Protein AF-A0A7R9WA68-F1 (afdb_monomer_lite)

Organism: NCBI:txid2749911

pLDDT: mean 94.79, std 5.15, range [64.56, 98.69]

Sequence (111 aa):
MFIGKEPFFLDGSDLKMKLVPALPNWLFKDEGLDPQYDEDENLIVSFKLFASIIVTYHNPSGSDLFDEAPKSYKVTMDDGSVESVDGSEIPSDLAKKIRKIYGVKSIDAYF

Structure (mmCIF, N/CA/C/O backbone):
data_AF-A0A7R9WA68-F1
#
_entry.id   AF-A0A7R9WA68-F1
#
loop_
_atom_site.group_PDB
_atom_site.id
_atom_site.type_symbol
_atom_site.label_atom_id
_atom_site.label_alt_id
_atom_site.label_comp_id
_atom_site.label_asym_id
_atom_site.label_entity_id
_atom_site.label_seq_id
_atom_site.pdbx_PDB_ins_code
_atom_site.Cartn_x
_atom_site.Cartn_y
_atom_site.Cartn_z
_atom_site.occupancy
_atom_site.B_iso_or_equiv
_atom_site.auth_seq_id
_atom_site.auth_comp_id
_atom_site.auth_asym_id
_atom_site.auth_atom_id
_atom_site.pdbx_PDB_model_num
ATOM 1 N N . MET A 1 1 ? 2.901 -12.390 1.263 1.00 84.25 1 MET A N 1
ATOM 2 C CA . MET A 1 1 ? 3.872 -11.855 0.290 1.00 84.25 1 MET A CA 1
ATOM 3 C C . MET A 1 1 ? 3.592 -10.386 0.018 1.00 84.25 1 MET A C 1
ATOM 5 O O . MET A 1 1 ? 4.347 -9.579 0.518 1.00 84.25 1 MET A O 1
ATOM 9 N N . PHE A 1 2 ? 2.483 -10.023 -0.637 1.00 94.06 2 PHE A N 1
ATOM 10 C CA . PHE A 1 2 ? 2.159 -8.619 -0.942 1.00 94.06 2 PHE A CA 1
ATOM 11 C C . PHE A 1 2 ? 1.889 -7.744 0.290 1.00 94.06 2 PHE A C 1
ATOM 13 O O . PHE A 1 2 ? 2.396 -6.638 0.373 1.00 94.06 2 PHE A O 1
ATOM 20 N N . ILE A 1 3 ? 1.116 -8.236 1.261 1.00 95.06 3 ILE A N 1
ATOM 21 C CA . ILE A 1 3 ? 0.606 -7.410 2.373 1.00 95.06 3 ILE A CA 1
ATOM 22 C C . ILE A 1 3 ? 1.588 -7.318 3.565 1.00 95.06 3 ILE A C 1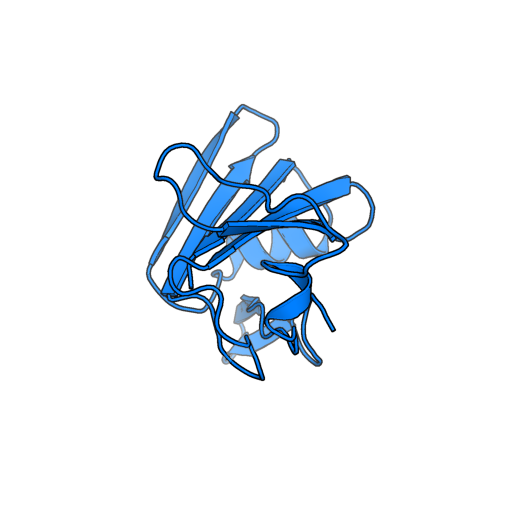
ATOM 24 O O . ILE A 1 3 ? 1.549 -6.365 4.337 1.00 95.06 3 ILE A O 1
ATOM 28 N N . GLY A 1 4 ? 2.467 -8.309 3.720 1.00 93.06 4 GLY A N 1
ATOM 29 C CA . GLY A 1 4 ? 3.277 -8.507 4.930 1.00 93.06 4 GLY A CA 1
ATOM 30 C C . GLY A 1 4 ? 2.613 -9.391 5.989 1.00 93.06 4 GLY A C 1
ATOM 31 O O . GLY A 1 4 ? 1.485 -9.855 5.808 1.00 93.06 4 GLY A O 1
ATOM 32 N N . LYS A 1 5 ? 3.348 -9.696 7.069 1.00 90.38 5 LYS A N 1
ATOM 33 C CA . LYS A 1 5 ? 2.915 -10.633 8.130 1.00 90.38 5 LYS A CA 1
ATOM 34 C C . LYS A 1 5 ? 1.891 -10.021 9.089 1.00 90.38 5 LYS A C 1
ATOM 36 O O . LYS A 1 5 ? 0.905 -10.670 9.416 1.00 90.38 5 LYS A O 1
ATOM 41 N N . GLU A 1 6 ? 2.120 -8.780 9.510 1.00 93.00 6 GLU A N 1
ATOM 42 C CA . GLU A 1 6 ? 1.298 -8.073 10.500 1.00 93.00 6 GLU A CA 1
ATOM 43 C C . GLU A 1 6 ? 0.915 -6.687 9.967 1.00 93.00 6 GLU A C 1
ATOM 45 O O . GLU A 1 6 ? 1.460 -5.672 10.405 1.00 93.00 6 GLU A O 1
ATOM 50 N N . PRO A 1 7 ? 0.004 -6.622 8.977 1.00 95.25 7 PRO A N 1
ATOM 51 C CA . PRO A 1 7 ? -0.347 -5.354 8.352 1.00 95.25 7 PRO A CA 1
ATOM 52 C C . PRO A 1 7 ? -1.103 -4.420 9.289 1.00 95.25 7 PRO A C 1
ATOM 54 O O . PRO A 1 7 ? -1.074 -3.220 9.076 1.00 95.25 7 PRO A O 1
ATOM 57 N N . PHE A 1 8 ? -1.770 -4.951 10.316 1.00 97.31 8 PHE A N 1
ATOM 58 C CA . PHE A 1 8 ? -2.477 -4.173 11.329 1.00 97.31 8 PHE A CA 1
ATOM 59 C C . PHE A 1 8 ? -1.850 -4.416 12.692 1.00 97.31 8 PHE A C 1
ATOM 61 O O . PHE A 1 8 ? -1.685 -5.566 13.096 1.00 97.31 8 PHE A O 1
ATOM 68 N N . PHE A 1 9 ? -1.572 -3.341 13.417 1.00 96.81 9 PHE A N 1
ATOM 69 C CA . PHE A 1 9 ? -0.945 -3.400 14.732 1.00 96.81 9 PHE A CA 1
ATOM 70 C C . PHE A 1 9 ? -1.478 -2.284 15.630 1.00 96.81 9 PHE A C 1
ATOM 72 O O . PHE A 1 9 ? -2.110 -1.337 15.160 1.00 96.81 9 PHE A O 1
ATOM 79 N N . LEU A 1 10 ? -1.269 -2.433 16.936 1.00 96.75 10 LEU A N 1
ATOM 80 C CA . LEU A 1 10 ? -1.613 -1.408 17.913 1.00 96.75 10 LEU A CA 1
ATOM 81 C C . LEU A 1 10 ? -0.367 -0.603 18.263 1.00 96.75 10 LEU A C 1
ATOM 83 O O . LEU A 1 10 ? 0.652 -1.175 18.646 1.00 96.75 10 LEU A O 1
ATOM 87 N N . ASP A 1 11 ? -0.484 0.713 18.165 1.00 94.75 11 ASP A N 1
ATOM 88 C CA . ASP A 1 11 ? 0.446 1.670 18.751 1.00 94.75 11 ASP A CA 1
ATOM 89 C C . ASP A 1 11 ? -0.277 2.355 19.918 1.00 94.75 11 ASP A C 1
ATOM 91 O O . ASP A 1 11 ? -1.156 3.199 19.732 1.00 94.75 11 ASP A O 1
ATOM 95 N N . GLY A 1 12 ? -0.029 1.867 21.135 1.00 94.31 12 GLY A N 1
ATOM 96 C CA . GLY A 1 12 ? -0.864 2.185 22.293 1.00 94.31 12 GLY A CA 1
ATOM 97 C C . GLY A 1 12 ? -2.303 1.689 22.103 1.00 94.31 12 GLY A C 1
ATOM 98 O O . GLY A 1 12 ? -2.550 0.485 22.023 1.00 94.31 12 GLY A O 1
ATOM 99 N N . SER A 1 13 ? -3.261 2.617 22.051 1.00 92.94 13 SER A N 1
ATOM 100 C CA . SER A 1 13 ? -4.677 2.327 21.775 1.00 92.94 13 SER A CA 1
ATOM 101 C C . SER A 1 13 ? -5.070 2.493 20.304 1.00 92.94 13 SER A C 1
ATOM 103 O O . SER A 1 13 ? -6.216 2.210 19.946 1.00 92.94 13 SER A O 1
ATOM 105 N N . ASP A 1 14 ? -4.156 2.966 19.456 1.00 96.31 14 ASP A N 1
ATOM 106 C CA . ASP A 1 14 ? -4.446 3.268 18.062 1.00 96.31 14 ASP A CA 1
ATOM 107 C C . ASP A 1 14 ? -4.148 2.087 17.148 1.00 96.31 14 ASP A C 1
ATOM 109 O O . ASP A 1 14 ? -3.041 1.557 17.103 1.00 96.31 14 ASP A O 1
ATOM 113 N N . LEU A 1 15 ? -5.165 1.680 16.388 1.00 97.50 15 LEU A N 1
ATOM 114 C CA . LEU A 1 15 ? -5.031 0.658 15.358 1.00 97.50 15 LEU A CA 1
ATOM 115 C C . LEU A 1 15 ? -4.388 1.277 14.124 1.00 97.50 15 LEU A C 1
ATOM 117 O O . LEU A 1 15 ? -5.083 1.932 13.362 1.00 97.50 15 LEU A O 1
ATOM 121 N N . LYS A 1 16 ? -3.113 1.018 13.874 1.00 98.12 16 LYS A N 1
ATOM 122 C CA . LYS A 1 16 ? -2.432 1.457 12.654 1.00 98.12 16 LYS A CA 1
ATOM 123 C C . LYS A 1 16 ? -2.357 0.341 11.623 1.00 98.12 16 LYS A C 1
ATOM 125 O O . LYS A 1 16 ? -2.577 -0.836 11.931 1.00 98.12 16 LYS A O 1
ATOM 130 N N . MET A 1 17 ? -2.049 0.725 10.389 1.00 97.88 17 MET A N 1
ATOM 131 C CA . MET A 1 17 ? -1.764 -0.211 9.310 1.00 97.88 17 MET A CA 1
ATOM 132 C C . MET A 1 17 ? -0.444 0.129 8.622 1.00 97.88 17 MET A C 1
ATOM 134 O O . MET A 1 17 ? -0.119 1.295 8.452 1.00 97.88 17 MET A O 1
ATOM 138 N N . LYS A 1 18 ? 0.309 -0.882 8.194 1.00 97.50 18 LYS A N 1
ATOM 139 C CA . LYS A 1 18 ? 1.472 -0.720 7.315 1.00 97.50 18 LYS A CA 1
ATOM 140 C C . LYS A 1 18 ? 1.559 -1.885 6.343 1.00 97.50 18 LYS A C 1
ATOM 142 O O . LYS A 1 18 ? 1.230 -3.014 6.701 1.00 97.50 18 LYS A O 1
ATOM 147 N N . LEU A 1 19 ? 2.003 -1.619 5.123 1.00 97.38 19 LEU A N 1
ATOM 148 C CA . LEU A 1 19 ? 2.275 -2.662 4.141 1.00 97.38 19 LEU A CA 1
ATOM 149 C C . LEU A 1 19 ? 3.772 -2.945 4.145 1.00 97.38 19 LEU A C 1
ATOM 151 O O . LEU A 1 19 ? 4.569 -2.038 3.963 1.00 97.38 19 LEU A O 1
ATOM 155 N N . VAL A 1 20 ? 4.148 -4.195 4.405 1.00 96.56 20 VAL A N 1
ATOM 156 C CA . VAL A 1 20 ? 5.557 -4.617 4.451 1.00 96.56 20 VAL A CA 1
ATOM 157 C C . VAL A 1 20 ? 5.699 -5.857 3.573 1.00 96.56 20 VAL A C 1
ATOM 159 O O . VAL A 1 20 ? 5.615 -6.984 4.076 1.00 96.56 20 VAL A O 1
ATOM 162 N N . PRO A 1 21 ? 5.745 -5.682 2.241 1.00 95.94 21 PRO A N 1
ATOM 163 C CA . PRO A 1 21 ? 5.852 -6.792 1.314 1.00 95.94 21 PRO A CA 1
ATOM 164 C C . PRO A 1 21 ? 7.128 -7.618 1.488 1.00 95.94 21 PRO A C 1
ATOM 166 O O . PRO A 1 21 ? 8.110 -7.214 2.099 1.00 95.94 21 PRO A O 1
ATOM 169 N N . ALA A 1 22 ? 7.095 -8.797 0.876 1.00 95.19 22 ALA A N 1
ATOM 170 C CA . ALA A 1 22 ? 8.275 -9.580 0.546 1.00 95.19 22 ALA A CA 1
ATOM 171 C C . ALA A 1 22 ? 8.229 -9.914 -0.952 1.00 95.19 22 ALA A C 1
ATOM 173 O O . ALA A 1 22 ? 7.998 -11.067 -1.323 1.00 95.19 22 ALA A O 1
ATOM 174 N N . LEU A 1 23 ? 8.312 -8.883 -1.800 1.00 94.50 23 LEU A N 1
ATOM 175 C CA . LEU A 1 23 ? 8.173 -9.011 -3.252 1.00 94.50 23 LEU A CA 1
ATOM 176 C C . LEU A 1 23 ? 9.541 -8.958 -3.935 1.00 94.50 23 LEU A C 1
ATOM 178 O O . LEU A 1 23 ? 10.256 -7.978 -3.760 1.00 94.50 23 LEU A O 1
ATOM 182 N N . PRO A 1 24 ? 9.899 -9.972 -4.728 1.00 94.19 24 PRO A N 1
ATOM 183 C CA . PRO A 1 24 ? 11.107 -9.926 -5.535 1.00 94.19 24 PRO A CA 1
ATOM 184 C C . PRO A 1 24 ? 10.930 -9.027 -6.772 1.00 94.19 24 PRO A C 1
ATOM 186 O O . PRO A 1 24 ? 9.818 -8.843 -7.274 1.00 94.19 24 PRO A O 1
ATOM 189 N N . ASN A 1 25 ? 12.040 -8.517 -7.298 1.00 93.25 25 ASN A N 1
ATOM 190 C CA . ASN A 1 25 ? 12.113 -7.596 -8.431 1.00 93.25 25 ASN A CA 1
ATOM 191 C C . ASN A 1 25 ? 11.464 -8.125 -9.721 1.00 93.25 25 ASN A C 1
ATOM 193 O O . ASN A 1 25 ? 10.901 -7.341 -10.482 1.00 93.25 25 ASN A O 1
ATOM 197 N N . TRP A 1 26 ? 11.477 -9.440 -9.950 1.00 91.50 26 TRP A N 1
ATOM 198 C CA . TRP A 1 26 ? 10.913 -10.061 -11.151 1.00 91.50 26 TRP A CA 1
ATOM 199 C C . TRP A 1 26 ? 9.388 -9.912 -11.242 1.00 91.50 26 TRP A C 1
ATOM 201 O O . TRP A 1 26 ? 8.822 -10.020 -12.321 1.00 91.50 26 TRP A O 1
ATOM 211 N N . LEU A 1 27 ? 8.700 -9.570 -10.144 1.00 90.81 27 LEU A N 1
ATOM 212 C CA . LEU A 1 27 ? 7.287 -9.172 -10.213 1.00 90.81 27 LEU A CA 1
ATOM 213 C C . LEU A 1 27 ? 7.069 -7.796 -10.860 1.00 90.81 27 LEU A C 1
ATOM 215 O O . LEU A 1 27 ? 5.937 -7.477 -11.213 1.00 90.81 27 LEU A O 1
ATOM 219 N N . PHE A 1 28 ? 8.125 -6.995 -10.999 1.00 90.38 28 PHE A N 1
ATOM 220 C CA . PHE A 1 28 ? 8.094 -5.685 -11.645 1.00 90.38 28 PHE A CA 1
ATOM 221 C C . PHE A 1 28 ? 8.749 -5.715 -13.030 1.00 90.38 28 PHE A C 1
ATOM 223 O O . PHE A 1 28 ? 8.234 -5.107 -13.963 1.00 90.38 28 PHE A O 1
ATOM 230 N N . LYS A 1 29 ? 9.893 -6.398 -13.166 1.00 84.25 29 LYS A N 1
ATOM 231 C CA . LYS A 1 29 ? 10.684 -6.493 -14.403 1.00 84.25 29 LYS A CA 1
ATOM 232 C C . LYS A 1 29 ? 11.151 -7.938 -14.590 1.00 84.25 29 LYS A C 1
ATOM 234 O O . LYS A 1 29 ? 12.113 -8.342 -13.944 1.00 84.25 29 LYS A O 1
ATOM 239 N N . ASP A 1 30 ? 10.502 -8.697 -15.468 1.00 80.44 30 ASP A N 1
ATOM 240 C CA . ASP A 1 30 ? 10.947 -10.040 -15.869 1.00 80.44 30 ASP A CA 1
ATOM 241 C C . ASP A 1 30 ? 10.810 -10.225 -17.383 1.00 80.44 30 ASP A C 1
ATOM 243 O O . ASP A 1 30 ? 9.929 -9.638 -18.004 1.00 80.44 30 ASP A O 1
ATOM 247 N N . GLU A 1 31 ? 11.656 -11.060 -17.989 1.00 64.56 31 GLU A N 1
ATOM 248 C CA . GLU A 1 31 ? 11.693 -11.266 -19.449 1.00 64.56 31 GLU A CA 1
ATOM 249 C C . GLU A 1 31 ? 10.423 -11.947 -20.005 1.00 64.56 31 GLU A C 1
ATOM 251 O O . GLU A 1 31 ? 10.231 -12.003 -21.220 1.00 64.56 31 GLU A O 1
ATOM 256 N N . GLY A 1 32 ? 9.536 -12.443 -19.134 1.00 72.75 32 GLY A N 1
ATOM 257 C CA . GLY A 1 32 ? 8.244 -13.036 -19.495 1.00 72.75 32 GLY A CA 1
ATOM 258 C C . GLY A 1 32 ? 7.010 -12.229 -19.080 1.00 72.75 32 GLY A C 1
ATOM 259 O O . GLY A 1 32 ? 5.891 -12.682 -19.334 1.00 72.75 32 GLY A O 1
ATOM 260 N N . LEU A 1 33 ? 7.183 -11.077 -18.429 1.00 76.19 33 LEU A N 1
ATOM 261 C CA . LEU A 1 33 ? 6.091 -10.218 -17.975 1.00 76.19 33 LEU A CA 1
ATOM 262 C C . LEU A 1 33 ? 6.270 -8.823 -18.558 1.00 76.19 33 LEU A C 1
ATOM 264 O O . LEU A 1 33 ? 7.310 -8.206 -18.356 1.00 76.19 33 LEU A O 1
AT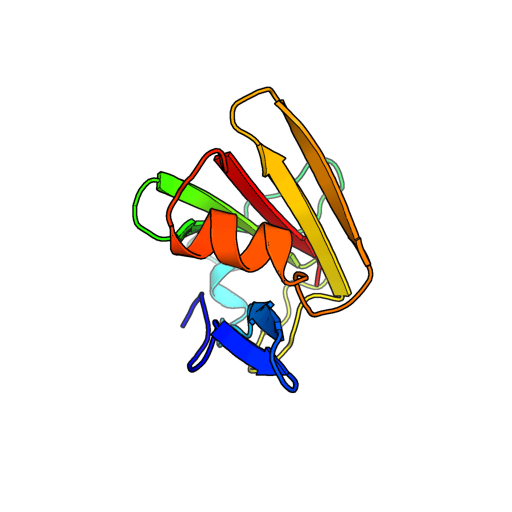OM 268 N N . ASP A 1 34 ? 5.237 -8.311 -19.226 1.00 85.81 34 ASP A N 1
ATOM 269 C CA . ASP A 1 34 ? 5.217 -6.912 -19.645 1.00 85.81 34 ASP A CA 1
ATOM 270 C C . ASP A 1 34 ? 5.199 -6.024 -18.390 1.00 85.81 34 ASP A C 1
ATOM 272 O O . ASP A 1 34 ? 4.217 -6.066 -17.632 1.00 85.81 34 ASP A O 1
ATOM 276 N N . PRO A 1 35 ? 6.262 -5.236 -18.134 1.00 90.50 35 PRO A N 1
ATOM 277 C CA . PRO A 1 35 ? 6.304 -4.358 -16.979 1.00 90.50 35 PRO A CA 1
ATOM 278 C C . PRO A 1 35 ? 5.172 -3.339 -17.066 1.00 90.50 35 PRO A C 1
ATOM 280 O O . PRO A 1 35 ? 4.892 -2.785 -18.132 1.00 90.50 35 PRO A O 1
ATOM 283 N N . GLN A 1 36 ? 4.521 -3.081 -15.936 1.00 93.94 36 GLN A N 1
ATOM 284 C CA . GLN A 1 36 ? 3.510 -2.037 -15.846 1.00 93.94 36 GLN A CA 1
ATOM 285 C C . GLN A 1 36 ? 4.129 -0.776 -15.273 1.00 93.94 36 GLN A C 1
ATOM 287 O O . GLN A 1 36 ? 4.968 -0.846 -14.374 1.00 93.94 36 GLN A O 1
ATOM 292 N N . TYR A 1 37 ? 3.677 0.363 -15.785 1.00 95.00 37 TYR A N 1
ATOM 293 C CA . TYR A 1 37 ? 4.154 1.675 -15.386 1.00 95.00 37 TYR A CA 1
ATOM 294 C C . TYR A 1 37 ? 2.984 2.569 -14.987 1.00 95.00 37 TYR A C 1
ATOM 296 O O . TYR A 1 37 ? 1.896 2.458 -15.561 1.00 95.00 37 TYR A O 1
ATOM 304 N N . ASP A 1 38 ? 3.206 3.443 -14.010 1.00 94.19 38 ASP A N 1
ATOM 305 C CA . ASP A 1 38 ? 2.317 4.576 -13.763 1.00 94.19 38 ASP A CA 1
ATOM 306 C C . ASP A 1 38 ? 2.605 5.742 -14.731 1.00 94.19 38 ASP A C 1
ATOM 308 O O . ASP A 1 38 ? 3.400 5.628 -15.666 1.00 94.19 38 ASP A O 1
ATOM 312 N N . GLU A 1 39 ? 1.917 6.867 -14.531 1.00 93.00 39 GLU A N 1
ATOM 313 C CA . GLU A 1 39 ? 2.072 8.079 -15.346 1.00 93.00 39 GLU A CA 1
ATOM 314 C C . GLU A 1 39 ? 3.455 8.743 -15.234 1.00 93.00 39 GLU A C 1
ATOM 316 O O . GLU A 1 39 ? 3.842 9.483 -16.138 1.00 93.00 39 GLU A O 1
ATOM 321 N N . ASP A 1 40 ? 4.205 8.437 -14.173 1.00 93.38 40 ASP A N 1
ATOM 322 C CA . ASP A 1 40 ? 5.544 8.960 -13.892 1.00 93.38 40 ASP A CA 1
ATOM 323 C C . ASP A 1 40 ? 6.652 7.963 -14.299 1.00 93.38 40 ASP A C 1
ATOM 325 O O . ASP A 1 40 ? 7.811 8.123 -13.915 1.00 93.38 40 ASP A O 1
ATOM 329 N N . GLU A 1 41 ? 6.307 6.926 -15.072 1.00 93.31 41 GLU A N 1
ATOM 330 C CA . GLU A 1 41 ? 7.203 5.840 -15.497 1.00 93.31 41 GLU A CA 1
ATOM 331 C C . GLU A 1 41 ? 7.790 5.009 -14.336 1.00 93.31 41 GLU A C 1
ATOM 333 O O . GLU A 1 41 ? 8.789 4.298 -14.506 1.00 93.31 41 GLU A O 1
ATOM 338 N N . ASN A 1 42 ? 7.160 5.019 -13.156 1.00 94.19 42 ASN A N 1
ATOM 339 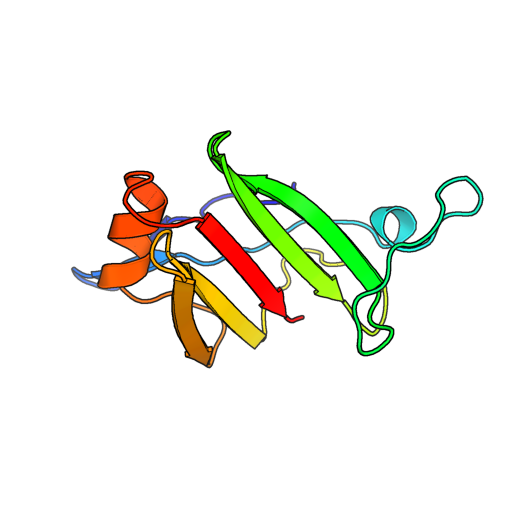C CA . ASN A 1 42 ? 7.527 4.096 -12.085 1.00 94.19 42 ASN A CA 1
ATOM 340 C C . ASN A 1 42 ? 6.950 2.724 -12.382 1.00 94.19 42 ASN A C 1
ATOM 342 O O . ASN A 1 42 ? 5.804 2.602 -12.810 1.00 94.19 42 ASN A O 1
ATOM 346 N N . LEU A 1 43 ? 7.702 1.673 -12.069 1.00 95.81 43 LEU A N 1
ATOM 347 C CA . LEU A 1 43 ? 7.145 0.332 -12.142 1.00 95.81 43 LEU A CA 1
ATOM 348 C C . LEU A 1 43 ? 6.055 0.147 -11.107 1.00 95.81 43 LEU A C 1
ATOM 350 O O . LEU A 1 43 ? 6.230 0.513 -9.939 1.00 95.81 43 LEU A O 1
ATOM 354 N N . ILE A 1 44 ? 4.996 -0.535 -11.518 1.00 96.81 44 ILE A N 1
ATOM 355 C CA . ILE A 1 44 ? 3.893 -0.850 -10.634 1.00 96.81 44 ILE A CA 1
ATOM 356 C C . ILE A 1 44 ? 3.567 -2.333 -10.593 1.00 96.81 44 ILE A C 1
ATOM 358 O O . ILE A 1 44 ? 3.733 -3.073 -11.561 1.00 96.81 44 ILE A O 1
ATOM 362 N N . VAL A 1 45 ? 3.042 -2.752 -9.446 1.00 95.69 45 VAL A N 1
ATOM 363 C CA . VAL A 1 45 ? 2.315 -4.012 -9.316 1.00 95.69 45 VAL A CA 1
ATOM 364 C C . VAL A 1 45 ? 1.045 -3.769 -8.518 1.00 95.69 45 VAL A C 1
ATOM 366 O O . VAL A 1 45 ? 1.078 -3.125 -7.466 1.00 95.69 45 VAL A O 1
ATOM 369 N N . SER A 1 46 ? -0.076 -4.298 -9.005 1.00 96.62 46 SER A N 1
ATOM 370 C CA . SER A 1 46 ? -1.373 -4.136 -8.352 1.00 96.62 46 SER A CA 1
ATOM 371 C C . SER A 1 46 ? -1.975 -5.468 -7.922 1.00 96.62 46 SER A C 1
ATOM 373 O O . SER A 1 46 ? -1.853 -6.489 -8.599 1.00 96.62 46 SER A O 1
ATOM 375 N N . PHE A 1 47 ? -2.677 -5.462 -6.792 1.00 96.38 47 PHE A N 1
ATOM 376 C CA . PHE A 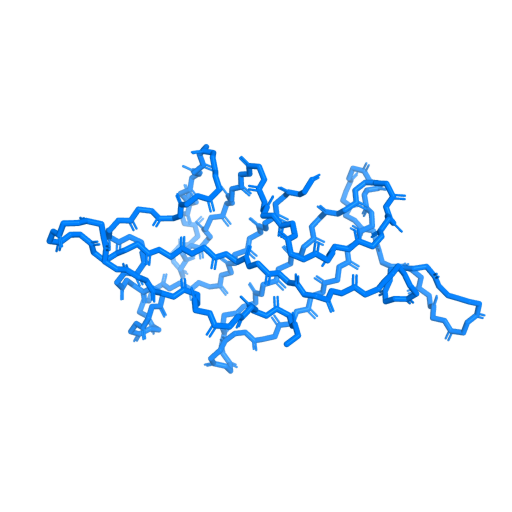1 47 ? -3.406 -6.619 -6.279 1.00 96.38 47 PHE A CA 1
ATOM 377 C C . PHE A 1 47 ? -4.695 -6.196 -5.568 1.00 96.38 47 PHE A C 1
ATOM 379 O O . PHE A 1 47 ? -4.911 -5.026 -5.262 1.00 96.38 47 PHE A O 1
ATOM 386 N N . LYS A 1 48 ? -5.577 -7.163 -5.292 1.00 97.19 48 LYS A N 1
ATOM 387 C CA . LYS A 1 48 ? -6.804 -6.931 -4.517 1.00 97.19 48 LYS A CA 1
ATOM 388 C C . LYS A 1 48 ? -6.582 -7.246 -3.043 1.00 97.19 48 LYS A C 1
ATOM 390 O O . LYS A 1 48 ? -6.427 -8.412 -2.676 1.00 97.19 48 LYS A O 1
ATOM 395 N N . LEU A 1 49 ? -6.639 -6.228 -2.192 1.00 97.00 49 LEU A N 1
ATOM 396 C CA . LEU A 1 49 ? -6.736 -6.374 -0.745 1.00 97.00 49 LEU A CA 1
ATOM 397 C C . LEU A 1 49 ? -8.204 -6.572 -0.347 1.00 97.00 49 LEU A C 1
ATOM 399 O O . LEU A 1 49 ? -9.089 -5.830 -0.769 1.00 97.00 49 LEU A O 1
ATOM 403 N N . PHE A 1 50 ? -8.466 -7.608 0.452 1.00 95.00 50 PHE A N 1
ATOM 404 C CA . PHE A 1 50 ? -9.812 -7.970 0.915 1.00 95.00 50 PHE A CA 1
ATOM 405 C C . PHE A 1 50 ? -10.865 -8.061 -0.205 1.00 95.00 50 PHE A C 1
ATOM 407 O O . PHE A 1 50 ? -12.025 -7.712 -0.019 1.00 95.00 50 PHE A O 1
ATOM 414 N N . ALA A 1 51 ? -10.445 -8.555 -1.375 1.00 92.56 51 ALA A N 1
ATOM 415 C CA . ALA A 1 51 ? -11.248 -8.765 -2.584 1.00 92.56 51 ALA A CA 1
ATOM 416 C C . ALA A 1 51 ? -11.817 -7.511 -3.283 1.00 92.56 51 ALA A C 1
ATOM 418 O O . ALA A 1 51 ? -12.223 -7.629 -4.443 1.00 92.56 51 ALA A O 1
ATOM 419 N N . SER A 1 52 ? -11.810 -6.331 -2.658 1.00 94.94 52 SER A N 1
ATOM 420 C CA . SER A 1 52 ? -12.400 -5.111 -3.233 1.00 94.94 52 SER A CA 1
ATOM 421 C C . SER A 1 52 ? -11.441 -3.931 -3.360 1.00 94.94 52 SER A C 1
ATOM 423 O O . SER A 1 52 ? -11.574 -3.171 -4.314 1.00 94.94 52 SER A O 1
ATOM 425 N N . ILE A 1 53 ? -10.473 -3.785 -2.453 1.00 98.06 53 ILE A N 1
ATOM 426 C CA . ILE A 1 53 ? -9.584 -2.622 -2.428 1.00 98.06 53 ILE A CA 1
ATOM 427 C C . ILE A 1 53 ? -8.424 -2.890 -3.382 1.00 98.06 53 ILE A C 1
ATOM 429 O O . ILE A 1 53 ? -7.650 -3.824 -3.165 1.00 98.06 53 ILE A O 1
ATOM 433 N N . ILE A 1 54 ? -8.296 -2.095 -4.444 1.00 98.31 54 ILE A N 1
ATOM 434 C CA . ILE A 1 54 ? -7.128 -2.189 -5.328 1.00 98.31 54 ILE A CA 1
ATOM 435 C C . ILE A 1 54 ? -5.938 -1.559 -4.616 1.00 98.31 54 ILE A C 1
ATOM 437 O O . ILE A 1 54 ? -6.010 -0.406 -4.208 1.00 98.31 54 ILE A O 1
ATOM 441 N N . VAL A 1 55 ? -4.855 -2.308 -4.463 1.00 98.38 55 VAL A N 1
ATOM 442 C CA . VAL A 1 55 ? -3.596 -1.788 -3.937 1.00 98.38 55 VAL A CA 1
ATOM 443 C C . VAL A 1 55 ? -2.582 -1.767 -5.063 1.00 98.38 55 VAL A C 1
ATOM 445 O O . VAL A 1 55 ? -2.395 -2.802 -5.698 1.00 98.38 55 VAL A O 1
ATOM 448 N N . THR A 1 56 ? -1.931 -0.629 -5.280 1.00 98.31 56 THR A N 1
ATOM 449 C CA . THR A 1 56 ? -0.856 -0.457 -6.263 1.00 98.31 56 THR A CA 1
ATOM 450 C C . THR A 1 56 ? 0.423 -0.077 -5.537 1.00 98.31 56 THR A C 1
ATOM 452 O O . THR A 1 56 ? 0.436 0.853 -4.734 1.00 98.31 56 THR A O 1
ATOM 455 N N . TYR A 1 57 ? 1.501 -0.813 -5.788 1.00 97.94 57 TYR A N 1
ATOM 456 C CA . TYR A 1 57 ? 2.832 -0.447 -5.317 1.00 97.94 57 TYR A CA 1
ATOM 457 C C . TYR A 1 57 ? 3.585 0.253 -6.423 1.00 97.94 57 TYR A C 1
ATOM 459 O O . TYR A 1 57 ? 3.723 -0.321 -7.496 1.00 97.94 57 TYR A O 1
ATOM 467 N N . HIS A 1 58 ? 4.094 1.442 -6.129 1.00 97.81 58 HIS A N 1
ATOM 468 C CA . HIS A 1 58 ? 4.936 2.229 -7.018 1.00 97.81 58 HIS A CA 1
ATOM 469 C C . HIS A 1 58 ? 6.385 2.045 -6.579 1.00 97.81 58 HIS A C 1
ATOM 471 O O . HIS A 1 58 ? 6.745 2.430 -5.468 1.00 97.81 58 HIS A O 1
ATOM 477 N N . ASN A 1 59 ? 7.192 1.413 -7.429 1.00 96.44 59 ASN A N 1
ATOM 478 C CA . ASN A 1 59 ? 8.573 1.033 -7.147 1.00 96.44 59 ASN A CA 1
ATOM 479 C C . ASN A 1 59 ? 9.500 1.558 -8.262 1.00 96.44 59 ASN A C 1
ATOM 481 O O . ASN A 1 59 ? 9.808 0.824 -9.205 1.00 96.44 59 ASN A O 1
ATOM 485 N N . PRO A 1 60 ? 9.960 2.821 -8.183 1.00 94.50 60 PRO A N 1
ATOM 486 C CA . PRO A 1 60 ? 10.748 3.450 -9.247 1.00 94.50 60 PRO A CA 1
ATOM 487 C C . PRO A 1 60 ? 12.038 2.685 -9.587 1.00 94.50 60 PRO A C 1
ATOM 489 O O . PRO A 1 60 ? 12.418 2.561 -10.753 1.00 94.50 60 PRO A O 1
ATOM 492 N N . SER A 1 61 ? 12.717 2.124 -8.578 1.00 91.56 61 SER A N 1
ATOM 493 C CA . SER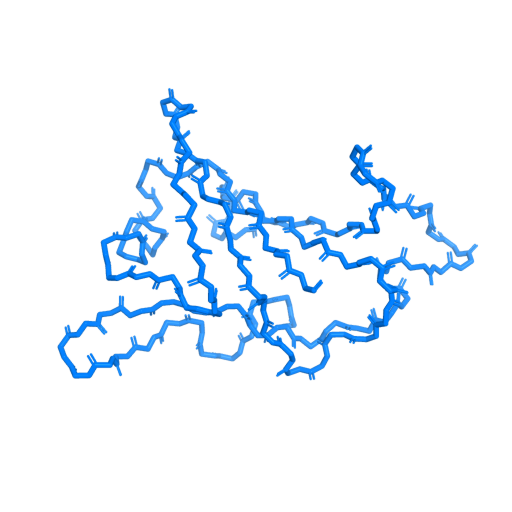 A 1 61 ? 13.944 1.344 -8.784 1.00 91.56 61 SER A CA 1
ATOM 494 C C . SER A 1 61 ? 13.657 -0.005 -9.450 1.00 91.56 61 SER A C 1
ATOM 496 O O . SER A 1 61 ? 14.468 -0.499 -10.239 1.00 91.56 61 SER A O 1
ATOM 498 N N . GLY A 1 62 ? 12.503 -0.609 -9.162 1.00 89.62 62 GLY A N 1
ATOM 499 C CA . GLY A 1 62 ? 12.228 -2.004 -9.496 1.00 89.62 62 GLY A CA 1
ATOM 500 C C . GLY A 1 62 ? 13.119 -2.980 -8.751 1.00 89.62 62 GLY A C 1
ATOM 501 O O . GLY A 1 62 ? 13.365 -4.072 -9.253 1.00 89.62 62 GLY A O 1
ATOM 502 N N . SER A 1 63 ? 13.661 -2.572 -7.605 1.00 93.06 63 SER A N 1
ATOM 503 C CA . SER A 1 63 ? 14.398 -3.465 -6.719 1.00 93.06 63 SER A CA 1
ATOM 504 C C . SER A 1 63 ? 13.446 -4.397 -5.975 1.00 93.06 63 SER A C 1
ATOM 506 O O . SER A 1 63 ? 12.226 -4.220 -5.997 1.00 93.06 63 SER A O 1
ATOM 508 N N . ASP A 1 64 ? 14.017 -5.391 -5.302 1.00 95.50 64 ASP A N 1
ATOM 509 C CA . ASP A 1 64 ? 13.267 -6.201 -4.353 1.00 95.50 64 ASP A CA 1
ATOM 510 C C . ASP A 1 64 ? 12.652 -5.306 -3.266 1.00 95.50 64 ASP A C 1
ATOM 512 O O . ASP A 1 64 ? 13.284 -4.361 -2.801 1.00 95.50 64 ASP A O 1
ATOM 516 N N . LEU A 1 65 ? 11.434 -5.635 -2.842 1.00 95.06 65 LEU A N 1
ATOM 517 C CA . LEU A 1 65 ? 10.753 -5.048 -1.692 1.00 95.06 65 LEU A CA 1
ATOM 518 C C . LEU A 1 65 ? 10.656 -6.118 -0.599 1.00 95.06 65 LEU A C 1
ATOM 520 O O . LEU A 1 65 ? 9.586 -6.689 -0.365 1.00 95.06 65 LEU A O 1
ATOM 524 N N . PHE A 1 66 ? 11.794 -6.463 0.008 1.00 93.75 66 PHE A N 1
ATOM 525 C CA . PHE A 1 66 ? 11.878 -7.450 1.088 1.00 93.75 66 PHE A CA 1
ATOM 526 C C . PHE A 1 66 ? 11.898 -6.771 2.450 1.00 93.75 66 PHE A C 1
ATOM 528 O O . PHE A 1 66 ? 12.901 -6.184 2.841 1.00 93.75 66 PHE A O 1
ATOM 535 N N . ASP A 1 67 ? 10.782 -6.876 3.170 1.00 88.56 67 ASP A N 1
ATOM 536 C CA . ASP A 1 67 ? 10.577 -6.238 4.471 1.00 88.56 67 ASP A CA 1
ATOM 537 C C . ASP A 1 67 ? 10.758 -4.702 4.441 1.00 88.56 67 ASP A C 1
ATOM 539 O O . ASP A 1 67 ? 10.923 -4.055 5.477 1.00 88.56 67 ASP A O 1
ATOM 543 N N . GLU A 1 68 ? 10.668 -4.106 3.249 1.00 94.00 68 GLU A N 1
ATOM 544 C CA . GLU A 1 68 ? 10.640 -2.661 3.055 1.00 94.00 68 GLU A CA 1
ATOM 545 C C . GLU A 1 68 ? 9.222 -2.130 3.257 1.00 94.00 68 GLU A C 1
ATOM 547 O O . GLU A 1 68 ? 8.238 -2.790 2.917 1.00 94.00 68 GLU A O 1
ATOM 552 N N . ALA A 1 69 ? 9.112 -0.928 3.817 1.00 95.56 69 ALA A N 1
ATOM 553 C CA . ALA A 1 69 ? 7.840 -0.245 3.995 1.00 95.56 69 ALA A CA 1
ATOM 554 C C . ALA A 1 69 ? 7.738 0.944 3.025 1.00 95.56 69 ALA A C 1
ATOM 556 O O . ALA A 1 69 ? 8.756 1.598 2.779 1.00 95.56 69 ALA A O 1
ATOM 557 N N . PRO A 1 70 ? 6.531 1.272 2.529 1.00 97.44 70 PRO A N 1
ATOM 558 C CA . PRO A 1 70 ? 6.290 2.480 1.756 1.00 97.44 70 PRO A CA 1
ATOM 559 C C . PRO A 1 70 ? 6.774 3.731 2.487 1.00 97.44 70 PRO A C 1
ATOM 561 O O . PRO A 1 70 ? 6.718 3.817 3.714 1.00 97.44 70 PRO A O 1
ATOM 564 N N . LYS A 1 71 ? 7.196 4.733 1.723 1.00 98.00 71 LYS A N 1
ATOM 565 C CA . LYS A 1 71 ? 7.512 6.077 2.216 1.00 98.00 71 LYS A CA 1
ATOM 566 C C . LYS A 1 71 ? 6.258 6.930 2.393 1.00 98.00 71 LYS A C 1
ATOM 568 O O . LYS A 1 71 ? 6.268 7.846 3.213 1.00 98.00 71 LYS A O 1
ATOM 573 N N . SER A 1 72 ? 5.209 6.645 1.627 1.00 98.44 72 SER A N 1
ATOM 574 C CA . SER A 1 72 ? 3.927 7.343 1.692 1.00 98.44 72 SER A CA 1
ATOM 575 C C . SER A 1 72 ? 2.801 6.515 1.074 1.00 98.44 72 SER A C 1
ATOM 577 O O . SER A 1 72 ? 3.034 5.520 0.377 1.00 98.44 72 SER A O 1
ATOM 579 N N . TYR A 1 73 ? 1.567 6.955 1.319 1.00 98.69 73 TYR A N 1
ATOM 580 C CA . TYR A 1 73 ? 0.363 6.380 0.731 1.00 98.69 73 TYR A CA 1
ATOM 581 C C . TYR A 1 73 ? -0.564 7.466 0.188 1.00 98.69 73 TYR A C 1
ATOM 583 O O . TYR A 1 73 ? -0.634 8.575 0.725 1.00 98.69 73 TYR A O 1
ATOM 591 N N . LYS A 1 74 ? -1.361 7.106 -0.816 1.00 98.44 74 LYS A N 1
ATOM 592 C CA . LYS A 1 74 ? -2.608 7.796 -1.158 1.00 98.44 74 LYS A CA 1
ATOM 593 C C . LYS A 1 74 ? -3.754 6.803 -1.037 1.00 98.44 74 LYS A C 1
ATOM 595 O O . LYS A 1 74 ? -3.723 5.733 -1.637 1.00 98.44 74 LYS A O 1
ATOM 600 N N . VAL A 1 75 ? -4.765 7.144 -0.247 1.00 98.44 75 VAL A N 1
ATOM 601 C CA . VAL A 1 75 ? -5.964 6.320 -0.077 1.00 98.44 75 VAL A CA 1
ATOM 602 C C . VAL A 1 75 ? -7.117 7.005 -0.788 1.00 98.44 75 VAL A C 1
ATOM 604 O O . VAL A 1 75 ? -7.536 8.089 -0.387 1.00 98.44 75 VAL A O 1
ATOM 607 N N . THR A 1 76 ? -7.629 6.373 -1.841 1.00 98.50 76 THR A N 1
ATOM 608 C CA . THR A 1 76 ? -8.786 6.881 -2.580 1.00 98.50 76 THR A CA 1
ATOM 609 C C . THR A 1 76 ? -10.056 6.242 -2.037 1.00 98.50 76 THR A C 1
ATOM 611 O O . THR A 1 76 ? -10.184 5.015 -1.966 1.00 98.50 76 THR A O 1
ATOM 614 N N . MET A 1 77 ? -11.010 7.085 -1.669 1.00 97.88 77 MET A N 1
ATOM 615 C CA . MET A 1 77 ? -12.311 6.703 -1.139 1.00 97.88 77 MET A CA 1
ATOM 616 C C . MET A 1 77 ? -13.316 6.438 -2.271 1.00 97.88 77 MET A C 1
ATOM 618 O O . MET A 1 77 ? -13.113 6.833 -3.421 1.00 97.88 77 MET A O 1
ATOM 622 N N . ASP A 1 78 ? -14.429 5.776 -1.958 1.00 96.94 78 ASP A N 1
ATOM 623 C CA . ASP A 1 78 ? -15.483 5.466 -2.939 1.00 96.94 78 ASP A CA 1
ATOM 624 C C . ASP A 1 78 ? -16.171 6.721 -3.503 1.00 96.94 78 ASP A C 1
ATOM 626 O O . ASP A 1 78 ? -16.653 6.708 -4.636 1.00 96.94 78 ASP A O 1
ATOM 630 N N . ASP A 1 79 ? -16.182 7.817 -2.739 1.00 96.06 79 ASP A N 1
ATOM 631 C CA . ASP A 1 79 ? -16.692 9.124 -3.174 1.00 96.06 79 ASP A CA 1
ATOM 632 C C . ASP A 1 79 ? -15.700 9.907 -4.057 1.00 96.06 79 ASP A C 1
ATOM 634 O O . ASP A 1 79 ? -16.020 10.996 -4.535 1.00 96.06 79 ASP A O 1
ATOM 638 N N . GLY A 1 80 ? -14.511 9.345 -4.299 1.00 97.12 80 GLY A N 1
ATOM 639 C CA . GLY A 1 80 ? -13.439 9.951 -5.083 1.00 97.12 80 GLY A CA 1
ATOM 640 C C . GLY A 1 80 ? -12.532 10.903 -4.302 1.00 97.12 80 GLY A C 1
ATOM 641 O O . GLY A 1 80 ? -11.578 11.415 -4.885 1.00 97.12 80 GLY A O 1
ATOM 642 N N . SER A 1 81 ? -12.783 11.141 -3.010 1.00 97.56 81 SER A N 1
ATOM 643 C CA . SER A 1 81 ? -11.842 11.878 -2.164 1.00 97.56 81 SER A CA 1
ATOM 644 C C . SER A 1 81 ? -10.549 11.087 -1.959 1.00 97.56 81 SER A C 1
ATOM 646 O O . SER A 1 81 ? -10.541 9.855 -1.980 1.00 97.56 81 SER A O 1
ATOM 648 N N . VAL A 1 82 ? -9.439 11.805 -1.784 1.00 98.12 82 VAL A N 1
ATOM 649 C CA . VAL A 1 82 ? -8.108 11.215 -1.614 1.00 98.12 82 VAL A CA 1
ATOM 650 C C . VAL A 1 82 ? -7.515 11.702 -0.300 1.00 98.12 82 VAL A C 1
ATOM 652 O O . VAL A 1 82 ? -7.390 12.907 -0.079 1.00 98.12 82 VAL A O 1
ATOM 655 N N . GLU A 1 83 ? -7.137 10.764 0.564 1.00 97.75 83 GLU A N 1
ATOM 656 C CA . GLU A 1 83 ? -6.388 11.033 1.789 1.00 97.75 83 GLU A CA 1
ATOM 657 C C . GLU A 1 83 ? -4.905 10.682 1.558 1.00 97.75 83 GLU A C 1
ATOM 659 O O . GLU A 1 83 ? -4.559 9.519 1.332 1.00 97.75 83 GLU A O 1
ATOM 664 N N . SER A 1 84 ? -4.024 11.686 1.595 1.00 98.19 84 SER A N 1
ATOM 665 C CA . SER A 1 84 ? -2.569 11.494 1.515 1.00 98.19 84 SER A CA 1
ATOM 666 C C . SER A 1 84 ? -1.984 11.235 2.900 1.00 98.19 84 SER A C 1
ATOM 668 O O . SER A 1 84 ? -2.316 11.931 3.860 1.00 98.19 84 SER A O 1
ATOM 670 N N . VAL A 1 85 ? -1.085 10.260 2.995 1.00 98.12 85 VAL A N 1
ATOM 671 C CA . VAL A 1 85 ? -0.392 9.891 4.231 1.00 98.12 85 VAL A CA 1
ATOM 672 C C . VAL A 1 85 ? 1.110 9.955 3.992 1.00 98.12 85 VAL A C 1
ATOM 674 O O . VAL A 1 85 ? 1.645 9.192 3.187 1.00 98.12 85 VAL A O 1
ATOM 677 N N . ASP A 1 86 ? 1.784 10.839 4.722 1.00 97.56 86 ASP A N 1
ATOM 678 C CA . ASP A 1 86 ? 3.242 10.875 4.779 1.00 97.56 86 ASP A CA 1
ATOM 679 C C . ASP A 1 86 ? 3.764 9.875 5.814 1.00 97.56 86 ASP A C 1
ATOM 681 O O . ASP A 1 86 ? 3.300 9.833 6.957 1.00 97.56 86 ASP A O 1
ATOM 685 N N . GLY A 1 87 ? 4.767 9.090 5.421 1.00 97.06 87 GLY A N 1
ATOM 686 C CA . GLY A 1 87 ? 5.364 8.050 6.248 1.00 97.06 87 GLY A CA 1
ATOM 687 C C . GLY A 1 87 ? 4.834 6.647 5.951 1.00 97.06 87 GLY A C 1
ATOM 688 O O . GLY A 1 87 ? 3.947 6.424 5.129 1.00 97.06 87 GLY A O 1
ATOM 689 N N . SER A 1 88 ? 5.412 5.676 6.653 1.00 97.12 88 SER A N 1
ATOM 690 C CA . SER A 1 88 ? 5.211 4.247 6.399 1.00 97.12 88 SER A CA 1
ATOM 691 C C . SER A 1 88 ? 3.978 3.639 7.065 1.00 97.12 88 SER A C 1
ATOM 693 O O . SER A 1 88 ? 3.672 2.464 6.837 1.00 97.12 88 SER A O 1
ATOM 695 N N . GLU A 1 89 ? 3.229 4.430 7.835 1.00 97.81 89 GLU A N 1
ATOM 696 C CA . GLU A 1 89 ? 2.096 3.971 8.635 1.00 97.81 89 GLU A CA 1
ATOM 697 C C . GLU A 1 89 ? 0.814 4.731 8.288 1.00 97.81 89 GLU A C 1
ATOM 699 O O . GLU A 1 89 ? 0.733 5.951 8.410 1.00 97.81 89 GLU A O 1
ATOM 704 N N . ILE A 1 90 ? -0.229 3.987 7.933 1.00 98.12 90 ILE A N 1
ATOM 705 C CA . ILE A 1 90 ? -1.584 4.495 7.758 1.00 98.12 90 ILE A CA 1
ATOM 706 C C . ILE A 1 90 ? -2.218 4.709 9.147 1.00 98.12 90 ILE A C 1
ATOM 708 O O . ILE A 1 90 ? -2.250 3.772 9.961 1.00 98.12 90 ILE A O 1
ATOM 712 N N . PRO A 1 91 ? -2.753 5.914 9.431 1.00 97.75 91 PRO A N 1
ATOM 713 C CA . PRO A 1 91 ? -3.256 6.284 10.750 1.00 97.75 91 PRO A CA 1
ATOM 714 C C . PRO A 1 91 ? -4.582 5.601 11.116 1.00 97.75 91 PRO A C 1
ATOM 716 O O . PRO A 1 91 ? -5.270 5.011 10.282 1.00 97.75 91 PRO A O 1
ATOM 719 N N . SER A 1 92 ? -4.947 5.739 12.396 1.00 97.25 92 SER A N 1
ATOM 720 C CA . SER A 1 92 ? -6.039 5.026 13.079 1.00 97.25 92 SER A CA 1
ATOM 721 C C . SER A 1 92 ? -7.369 5.017 12.323 1.00 97.25 92 SER A C 1
ATOM 723 O O . SER A 1 92 ? -7.990 3.965 12.144 1.00 97.25 92 SER A O 1
ATOM 725 N N . ASP A 1 93 ? -7.810 6.177 11.843 1.00 95.94 93 ASP A N 1
ATOM 726 C CA . ASP A 1 93 ? -9.118 6.307 11.201 1.00 95.94 93 ASP A CA 1
ATOM 727 C C . ASP A 1 93 ? -9.165 5.613 9.836 1.00 95.94 93 ASP A C 1
ATOM 729 O O . ASP A 1 93 ? -10.088 4.837 9.570 1.00 95.94 93 ASP A O 1
ATOM 733 N N . LEU A 1 94 ? -8.132 5.796 9.010 1.00 97.12 94 LEU A N 1
ATOM 734 C CA . LEU A 1 94 ? -8.001 5.122 7.717 1.00 97.12 94 LEU A CA 1
ATOM 735 C C . LEU A 1 94 ? -7.810 3.611 7.876 1.00 97.12 94 LEU A C 1
ATOM 737 O O . LEU A 1 94 ? -8.503 2.829 7.223 1.00 97.12 94 LEU A O 1
ATOM 741 N N . ALA A 1 95 ? -6.948 3.176 8.796 1.00 97.75 95 ALA A N 1
ATOM 742 C CA . ALA A 1 95 ? -6.709 1.759 9.057 1.00 97.75 95 ALA A CA 1
ATOM 743 C C . ALA A 1 95 ? -8.001 1.026 9.467 1.00 97.75 95 ALA A C 1
ATOM 745 O O . ALA A 1 95 ? -8.264 -0.089 9.004 1.00 97.75 95 ALA A O 1
ATOM 746 N N . LYS A 1 96 ? -8.863 1.659 10.278 1.00 97.62 96 LYS A N 1
ATOM 747 C CA . LYS A 1 96 ? -10.186 1.112 10.632 1.00 97.62 96 LYS A CA 1
ATOM 748 C C . LYS A 1 96 ? -11.109 0.997 9.417 1.00 97.62 96 LYS A C 1
ATOM 750 O O . LYS A 1 96 ? -11.785 -0.027 9.299 1.00 97.62 96 LYS A O 1
ATOM 755 N N . LYS A 1 97 ? -11.152 2.007 8.537 1.00 97.25 97 LYS A N 1
ATOM 756 C CA . LYS A 1 97 ? -11.953 1.976 7.297 1.00 97.25 97 LYS A CA 1
ATOM 757 C C . LYS A 1 97 ? -11.493 0.843 6.374 1.00 97.25 97 LYS A C 1
ATOM 759 O O . LYS A 1 97 ? -12.317 0.031 5.959 1.00 97.25 97 LYS A O 1
ATOM 764 N N . ILE A 1 98 ? -10.181 0.717 6.152 1.00 97.44 98 ILE A N 1
ATOM 765 C CA . ILE A 1 98 ? -9.581 -0.337 5.317 1.00 97.44 98 ILE A CA 1
ATOM 766 C C . ILE A 1 98 ? -9.886 -1.724 5.892 1.00 97.44 98 ILE A C 1
ATOM 768 O O . ILE A 1 98 ? -10.391 -2.591 5.182 1.00 97.44 98 ILE A O 1
ATOM 772 N N . ARG A 1 99 ? -9.651 -1.938 7.195 1.00 96.50 99 ARG A N 1
ATOM 773 C CA . ARG A 1 99 ? -9.894 -3.234 7.855 1.00 96.50 99 ARG A CA 1
ATOM 774 C C . ARG A 1 99 ? -11.358 -3.672 7.793 1.00 96.50 99 ARG A C 1
ATOM 776 O O . ARG A 1 99 ? -11.634 -4.868 7.766 1.00 96.50 99 ARG A O 1
ATOM 783 N N . LYS A 1 100 ? -12.288 -2.715 7.816 1.00 95.88 100 LYS A N 1
ATOM 784 C CA . LYS A 1 100 ? -13.734 -2.961 7.721 1.00 95.88 100 LYS A CA 1
ATOM 785 C C . LYS A 1 100 ? -14.252 -2.973 6.283 1.00 95.88 100 LYS A C 1
ATOM 787 O O . LYS A 1 100 ? -15.437 -3.227 6.103 1.00 95.88 100 LYS A O 1
ATOM 792 N N . ILE A 1 101 ? -13.389 -2.713 5.296 1.00 94.50 101 ILE A N 1
ATOM 793 C CA . ILE A 1 101 ? -13.748 -2.617 3.877 1.00 94.50 101 ILE A CA 1
ATOM 794 C C . ILE A 1 101 ? -14.883 -1.597 3.687 1.00 94.50 101 ILE A C 1
ATOM 796 O O . ILE A 1 101 ? -15.927 -1.880 3.105 1.00 94.50 101 ILE A O 1
ATOM 800 N N . TYR A 1 102 ? -14.715 -0.413 4.278 1.00 94.75 102 TYR A N 1
ATOM 801 C CA . TYR A 1 102 ? -15.764 0.599 4.339 1.00 94.75 102 TYR A CA 1
ATOM 802 C C . TYR A 1 102 ? -15.320 1.900 3.679 1.00 94.75 102 TYR A C 1
ATOM 804 O O . TYR A 1 102 ? -14.494 2.628 4.233 1.00 94.75 102 TYR A O 1
ATOM 812 N N . GLY A 1 103 ? -15.904 2.201 2.518 1.00 93.50 103 GLY A N 1
ATOM 813 C CA . GLY A 1 103 ? -15.719 3.475 1.825 1.00 93.50 103 GLY A CA 1
ATOM 814 C C . GLY A 1 103 ? -14.362 3.645 1.141 1.00 93.50 103 GLY A C 1
ATOM 815 O O . GLY A 1 103 ? -14.062 4.755 0.720 1.00 93.50 103 GLY A O 1
ATOM 816 N N . VAL A 1 104 ? -13.526 2.603 1.071 1.00 97.88 104 VAL A N 1
ATOM 817 C CA . VAL A 1 104 ? -12.177 2.664 0.486 1.00 97.88 104 VAL A CA 1
ATOM 818 C C . VAL A 1 104 ? -12.165 1.926 -0.845 1.00 97.88 104 VAL A C 1
ATOM 820 O O . VAL A 1 104 ? -12.466 0.733 -0.895 1.00 97.88 104 VAL A O 1
ATOM 823 N N . LYS A 1 105 ? -11.739 2.629 -1.894 1.00 97.94 105 LYS A N 1
ATOM 824 C CA . LYS A 1 105 ? -11.690 2.131 -3.267 1.00 97.94 105 LYS A CA 1
ATOM 825 C C . LYS A 1 105 ? -10.308 1.596 -3.636 1.00 97.94 105 LYS A C 1
ATOM 827 O O . LYS A 1 105 ? -10.190 0.484 -4.157 1.00 97.94 105 LYS A O 1
ATOM 832 N N . SER A 1 106 ? -9.264 2.379 -3.373 1.00 98.44 106 SER A N 1
ATOM 833 C CA . SER A 1 106 ? -7.885 1.997 -3.681 1.00 98.44 106 SER A CA 1
ATOM 834 C C . SER A 1 106 ? -6.870 2.563 -2.695 1.00 98.44 106 SER A C 1
ATOM 836 O O . SER A 1 106 ? -7.150 3.505 -1.951 1.00 98.44 106 SER A O 1
ATOM 838 N N . ILE A 1 107 ? -5.689 1.950 -2.686 1.00 98.56 107 ILE A N 1
ATOM 839 C CA . ILE A 1 107 ? -4.518 2.375 -1.925 1.00 98.56 107 ILE A CA 1
ATOM 840 C C . ILE A 1 107 ? -3.321 2.356 -2.873 1.00 98.56 107 ILE A C 1
ATOM 842 O O . ILE A 1 107 ? -2.931 1.300 -3.363 1.00 98.56 107 ILE A O 1
ATOM 846 N N . ASP A 1 108 ? -2.702 3.503 -3.075 1.00 98.56 108 ASP A N 1
ATOM 847 C CA . ASP A 1 108 ? -1.440 3.634 -3.790 1.00 98.56 108 ASP A CA 1
ATOM 848 C C . ASP A 1 108 ? -0.335 3.773 -2.738 1.00 98.56 108 ASP A C 1
ATOM 850 O O . ASP A 1 108 ? -0.404 4.651 -1.875 1.00 98.56 108 ASP A O 1
ATOM 854 N N . ALA A 1 109 ? 0.642 2.866 -2.744 1.00 98.38 109 ALA A N 1
ATOM 855 C CA . ALA A 1 109 ? 1.750 2.848 -1.793 1.00 98.38 109 ALA A CA 1
ATOM 856 C C . ALA A 1 109 ? 3.073 3.079 -2.531 1.00 98.38 109 ALA A C 1
ATOM 858 O O . ALA A 1 109 ? 3.410 2.340 -3.458 1.00 98.38 109 ALA A O 1
ATOM 859 N N . TYR A 1 110 ? 3.819 4.099 -2.116 1.00 98.00 110 TYR A N 1
ATOM 860 C CA . TYR A 1 110 ? 5.012 4.566 -2.820 1.00 98.00 110 TYR A CA 1
ATOM 861 C C . TYR A 1 110 ? 6.274 4.134 -2.076 1.00 98.00 110 TYR A C 1
ATOM 863 O O . TYR A 1 110 ? 6.428 4.465 -0.898 1.00 98.00 110 TYR A O 1
ATOM 871 N N . PHE A 1 111 ? 7.161 3.402 -2.752 1.00 96.00 111 PHE A N 1
ATOM 872 C CA . PHE A 1 111 ? 8.427 2.892 -2.213 1.00 96.00 111 PHE A CA 1
ATOM 873 C C . PHE A 1 111 ? 9.626 3.741 -2.643 1.00 96.00 111 PHE A C 1
ATOM 875 O O . PHE A 1 111 ? 9.660 4.276 -3.771 1.00 96.00 111 PHE A O 1
#

Foldseek 3Di:
DFADDPQWDDDDPFIKGFRQDQFALCQQDNPPDDFDADPVRFTWDWDDDVNAAIEIEGHRVSHGRGRNFFQWKWWAFPVRDIDTGGGRMHTRVVSVCSVVVHRTHYMYGYD

Radius of gyration: 13.79 Å; chains: 1; bounding box: 31×25×42 Å

Sec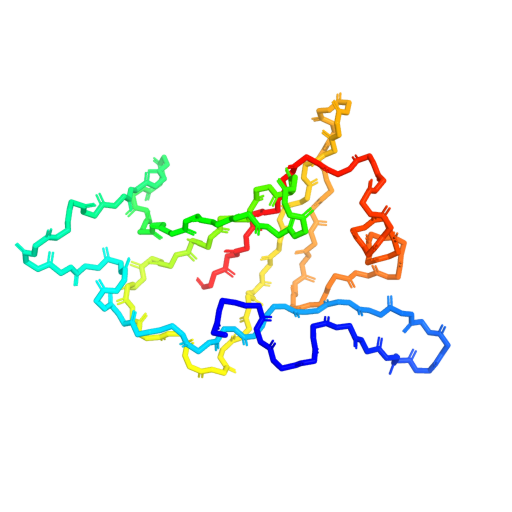ondary structure (DSSP, 8-state):
--S-S-SEEEETTEEEE----EE-GGGTSBTTB--EE-TTS-EEEEEEETTTEEEEEEESS---EES---SEEEEEETTS-EEEEESS-B-HHHHHHHHTT-SEEEEEEE-